Protein AF-A0AAV4BAR6-F1 (afdb_monomer)

Sequence (82 aa):
MVRVWYHDGSDSDPTQPHMLHPDQYLTLQDLNQEIGLEFFQKYAKFRRLFSEQECWVAFNRPEGDSHPIRRKYLQNLGVLVN

Structure (mmCIF, N/CA/C/O backbone):
data_AF-A0AAV4BAR6-F1
#
_entry.id   AF-A0AAV4BAR6-F1
#
loop_
_atom_site.group_PDB
_atom_site.id
_atom_site.type_symbol
_atom_site.label_atom_id
_atom_site.label_alt_id
_atom_site.label_comp_id
_atom_site.label_asym_id
_atom_site.label_entity_id
_atom_site.label_seq_id
_atom_site.pdbx_PDB_ins_code
_atom_site.Cartn_x
_atom_site.Cartn_y
_atom_site.Cartn_z
_atom_site.occupancy
_atom_site.B_iso_or_equiv
_atom_site.auth_seq_id
_atom_site.auth_comp_id
_atom_site.auth_asym_id
_atom_site.auth_atom_id
_atom_site.pdbx_PDB_model_num
ATOM 1 N N . MET A 1 1 ? -8.715 -13.596 -0.604 1.00 62.72 1 MET A N 1
ATOM 2 C CA . MET A 1 1 ? -9.651 -12.519 -0.140 1.00 62.72 1 MET A CA 1
ATOM 3 C C . MET A 1 1 ? -8.823 -11.387 0.468 1.00 62.72 1 MET A C 1
ATOM 5 O O . MET A 1 1 ? -8.007 -11.674 1.334 1.00 62.72 1 MET A O 1
ATOM 9 N N . VAL A 1 2 ? -8.958 -10.141 -0.008 1.00 73.00 2 VAL A N 1
ATOM 10 C CA . VAL A 1 2 ? -8.082 -9.015 0.399 1.00 73.00 2 VAL A CA 1
ATOM 11 C C . VAL A 1 2 ? -8.424 -8.547 1.816 1.00 73.00 2 VAL A C 1
ATOM 13 O O . VAL A 1 2 ? -9.596 -8.325 2.112 1.00 73.00 2 VAL A O 1
ATOM 16 N N . ARG A 1 3 ? -7.408 -8.390 2.673 1.00 79.31 3 ARG A N 1
ATOM 17 C CA . ARG A 1 3 ? -7.521 -7.872 4.045 1.00 79.31 3 ARG A CA 1
ATOM 18 C C . ARG A 1 3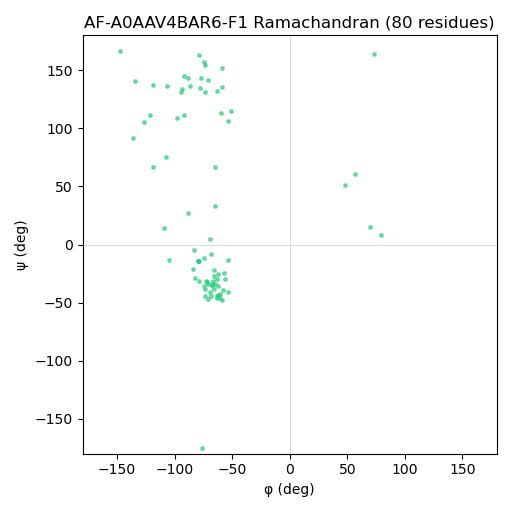 ? -6.691 -6.596 4.179 1.00 79.31 3 ARG A C 1
ATOM 20 O O . ARG A 1 3 ? -5.582 -6.549 3.658 1.00 79.31 3 ARG A O 1
ATOM 27 N N . VAL A 1 4 ? -7.243 -5.585 4.846 1.00 84.69 4 VAL A N 1
ATOM 28 C CA . VAL A 1 4 ? -6.610 -4.277 5.083 1.00 84.69 4 VAL A CA 1
ATOM 29 C C . VAL A 1 4 ? -6.830 -3.905 6.548 1.00 84.69 4 VAL A C 1
ATOM 31 O O . VAL A 1 4 ? -7.903 -4.179 7.084 1.00 84.69 4 VAL A O 1
ATOM 34 N N . TRP A 1 5 ? -5.825 -3.323 7.194 1.00 91.00 5 TRP A N 1
ATOM 35 C CA . TRP A 1 5 ? -5.849 -2.935 8.607 1.00 91.00 5 TRP A CA 1
ATOM 36 C C . TRP A 1 5 ? -5.003 -1.679 8.842 1.00 91.00 5 TRP A C 1
ATOM 38 O O . TRP A 1 5 ? -4.232 -1.270 7.971 1.00 91.00 5 TRP A O 1
ATOM 48 N N . TYR A 1 6 ? -5.154 -1.069 10.018 1.00 88.06 6 TYR A N 1
ATOM 49 C CA . TYR A 1 6 ? -4.327 0.058 10.452 1.00 88.06 6 TYR A CA 1
ATOM 50 C C . TYR A 1 6 ? -2.953 -0.409 10.950 1.00 88.06 6 TYR A C 1
ATOM 52 O O . TYR A 1 6 ? -2.865 -1.353 11.735 1.00 88.06 6 TYR A O 1
ATOM 60 N N . HIS A 1 7 ? -1.902 0.281 10.505 1.00 90.94 7 HIS A N 1
ATOM 61 C CA . HIS A 1 7 ? -0.519 0.036 10.916 1.00 90.94 7 HIS A CA 1
ATOM 62 C C . HIS A 1 7 ? -0.281 0.478 12.373 1.00 90.94 7 HIS A C 1
ATOM 64 O O . HIS A 1 7 ? -0.781 1.528 12.778 1.00 90.94 7 HIS A O 1
ATOM 70 N N . ASP A 1 8 ? 0.510 -0.275 13.141 1.00 92.00 8 ASP A N 1
ATOM 71 C CA . ASP A 1 8 ? 0.811 0.017 14.556 1.00 92.00 8 ASP A CA 1
ATOM 72 C C . ASP A 1 8 ? 1.793 1.181 14.790 1.00 92.00 8 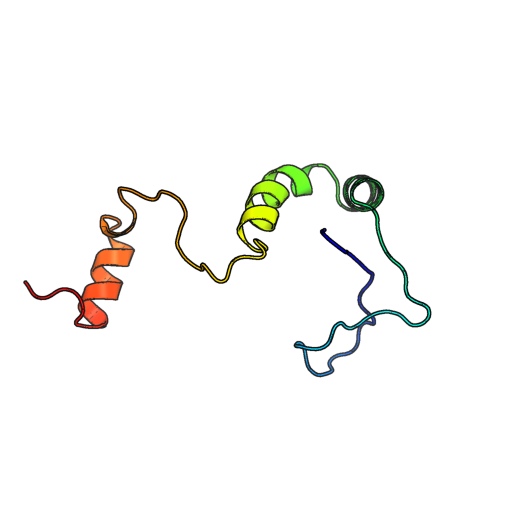ASP A C 1
ATOM 74 O O . ASP A 1 8 ? 1.935 1.677 15.906 1.00 92.00 8 ASP A O 1
ATOM 78 N N . GLY A 1 9 ? 2.446 1.641 13.723 1.00 91.06 9 GLY A N 1
ATOM 79 C CA . GLY A 1 9 ? 3.391 2.761 13.737 1.00 91.06 9 GLY A CA 1
ATOM 80 C C . GLY A 1 9 ? 4.785 2.393 14.244 1.00 91.06 9 GLY A C 1
ATOM 81 O O . GLY A 1 9 ? 5.598 3.288 14.455 1.00 91.06 9 GLY A O 1
ATOM 82 N N . SER A 1 10 ? 5.068 1.107 14.456 1.00 89.25 10 SER A N 1
ATOM 83 C CA 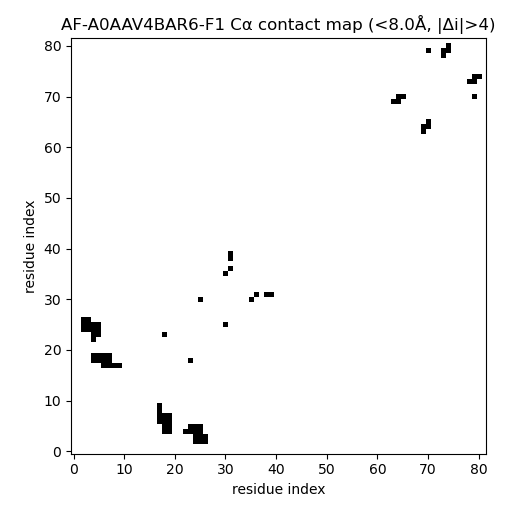. SER A 1 10 ? 6.388 0.650 14.875 1.00 89.25 10 SER A CA 1
ATOM 84 C C . SER A 1 10 ? 7.381 0.632 13.711 1.00 89.25 10 SER A C 1
ATOM 86 O O . SER A 1 10 ? 7.050 0.230 12.600 1.00 89.25 10 SER A O 1
ATOM 88 N N . ASP A 1 11 ? 8.632 0.984 14.006 1.00 91.69 11 ASP A N 1
ATOM 89 C CA . ASP A 1 11 ? 9.774 0.841 13.088 1.00 91.69 11 ASP A CA 1
ATOM 90 C C . ASP A 1 11 ? 10.438 -0.548 13.214 1.00 91.69 11 ASP A C 1
ATOM 92 O O . ASP A 1 11 ? 11.648 -0.704 13.036 1.00 91.69 11 ASP A O 1
ATOM 96 N N . SER A 1 12 ? 9.666 -1.561 13.618 1.00 87.75 12 SER A N 1
ATOM 97 C CA . SER A 1 12 ? 10.157 -2.934 13.755 1.00 87.75 12 SER A CA 1
ATOM 98 C C . SER A 1 12 ? 10.302 -3.617 12.384 1.00 87.75 12 SER A C 1
ATOM 100 O O . SER A 1 12 ? 10.190 -2.967 11.348 1.00 87.75 12 SER A O 1
ATOM 102 N N . ASP A 1 13 ? 10.641 -4.908 12.359 1.00 88.50 13 ASP A N 1
ATOM 103 C CA . ASP A 1 13 ? 10.878 -5.652 11.115 1.00 88.50 13 ASP A CA 1
ATOM 104 C C . ASP A 1 13 ? 9.714 -5.477 10.111 1.00 88.50 13 ASP A C 1
ATOM 106 O O . ASP A 1 13 ? 8.628 -5.991 10.376 1.00 88.50 13 ASP A O 1
ATOM 110 N N . PRO A 1 14 ? 9.941 -4.839 8.941 1.00 84.75 14 PRO A N 1
ATOM 111 C CA . PRO A 1 14 ? 8.889 -4.458 7.994 1.00 84.75 14 PRO A CA 1
ATOM 112 C C . PRO A 1 14 ? 8.210 -5.651 7.312 1.00 84.75 14 PRO A C 1
ATOM 114 O O . PRO A 1 14 ? 7.254 -5.473 6.555 1.00 84.75 14 PRO A O 1
ATOM 117 N N . THR A 1 15 ? 8.727 -6.868 7.508 1.00 84.19 15 THR A N 1
ATOM 118 C CA . THR A 1 15 ? 8.076 -8.095 7.036 1.00 84.19 15 THR A CA 1
ATOM 119 C C . THR A 1 15 ? 6.933 -8.542 7.947 1.00 84.19 15 THR A C 1
ATOM 121 O O . THR A 1 15 ? 6.124 -9.381 7.542 1.00 84.19 15 THR A O 1
ATOM 124 N N . GLN A 1 16 ? 6.842 -7.984 9.159 1.00 86.62 16 GLN A N 1
ATOM 125 C CA . GLN A 1 16 ? 5.770 -8.282 10.096 1.00 86.62 16 GLN A CA 1
ATOM 126 C C . GLN A 1 16 ? 4.455 -7.606 9.677 1.00 86.62 16 GLN A C 1
ATOM 128 O O . GLN A 1 16 ? 4.454 -6.608 8.961 1.00 86.62 16 GLN A O 1
ATOM 133 N N . PRO A 1 17 ? 3.295 -8.116 10.121 1.00 88.19 17 PRO A N 1
ATOM 134 C CA . PRO A 1 17 ? 2.005 -7.524 9.766 1.00 88.19 17 PRO A CA 1
ATOM 135 C C . PRO A 1 17 ? 1.750 -6.113 10.326 1.00 88.19 17 PRO A C 1
ATOM 137 O O . PRO A 1 17 ? 0.904 -5.410 9.778 1.00 88.19 17 PRO A O 1
ATOM 140 N N . HIS A 1 18 ? 2.433 -5.706 11.406 1.00 91.94 18 HIS A N 1
ATOM 141 C CA . HIS A 1 18 ? 2.271 -4.398 12.070 1.00 91.94 18 HIS A CA 1
ATOM 142 C C . HIS A 1 18 ? 0.806 -4.018 12.346 1.00 91.94 18 HIS A C 1
ATOM 144 O O . HIS A 1 18 ? 0.330 -2.954 11.951 1.00 91.94 18 HIS A O 1
ATOM 150 N N . MET A 1 19 ? 0.054 -4.924 12.969 1.00 90.81 19 MET A N 1
ATOM 151 C CA . MET A 1 19 ? -1.367 -4.726 13.268 1.00 90.81 19 MET A CA 1
ATOM 152 C C . MET A 1 19 ? -1.535 -4.040 14.623 1.00 90.81 19 MET A C 1
ATOM 154 O O . MET A 1 19 ? -0.816 -4.348 15.570 1.00 90.81 19 MET A O 1
ATOM 158 N N . LEU A 1 20 ? -2.527 -3.154 14.742 1.00 89.56 20 LEU A N 1
ATOM 159 C CA . LEU A 1 20 ? -2.960 -2.664 16.052 1.00 89.56 20 LEU A CA 1
ATOM 160 C C . LEU A 1 20 ? -3.433 -3.817 16.948 1.00 89.56 20 LEU A C 1
ATOM 162 O O . LEU A 1 20 ? -3.980 -4.806 16.466 1.00 89.56 20 LEU A O 1
ATOM 166 N N . HIS A 1 21 ? -3.296 -3.641 18.262 1.00 87.81 21 HIS A N 1
ATOM 167 C CA . HIS A 1 21 ? -3.874 -4.539 19.257 1.00 87.81 21 HIS A CA 1
ATOM 168 C C . HIS A 1 21 ? -4.821 -3.758 20.181 1.00 87.81 21 HIS A C 1
ATOM 170 O O . HIS A 1 21 ? -4.352 -2.933 20.970 1.00 87.81 21 HIS A O 1
ATOM 176 N N . PRO A 1 22 ? -6.146 -3.998 20.110 1.00 91.69 22 PRO A N 1
ATOM 177 C CA . PRO A 1 22 ? -6.833 -5.024 19.309 1.00 91.69 22 PRO A CA 1
ATOM 178 C C . PRO A 1 22 ? -6.874 -4.724 17.798 1.00 91.69 22 PRO A C 1
ATOM 180 O O . PRO A 1 22 ? -6.857 -3.561 17.395 1.00 91.69 22 PRO A O 1
ATOM 183 N N . ASP A 1 23 ? -6.977 -5.780 16.984 1.00 91.25 23 ASP A N 1
ATOM 184 C CA . ASP A 1 23 ? -6.998 -5.699 15.519 1.00 91.25 23 ASP A CA 1
ATOM 185 C C . ASP A 1 23 ? -8.156 -4.831 14.997 1.00 91.25 23 ASP A C 1
ATOM 187 O O . ASP A 1 23 ? -9.310 -4.987 15.406 1.00 91.25 23 ASP A O 1
ATOM 191 N N . GLN A 1 24 ? -7.864 -3.966 14.022 1.00 89.56 24 GLN A N 1
ATOM 192 C CA . GLN A 1 24 ? -8.854 -3.119 13.350 1.00 89.56 24 GLN A CA 1
ATOM 193 C C . GLN A 1 24 ? -8.779 -3.307 11.834 1.00 89.56 24 GLN A C 1
ATOM 195 O O . G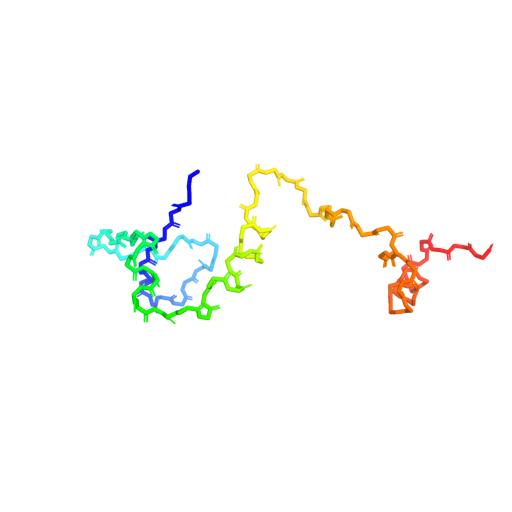LN A 1 24 ? -7.858 -2.815 11.179 1.00 89.56 24 GLN A O 1
ATOM 200 N N . TYR A 1 25 ? -9.757 -4.026 11.282 1.00 89.75 25 TYR A N 1
ATOM 201 C CA . TYR A 1 25 ? -9.863 -4.280 9.846 1.00 89.75 25 TYR A CA 1
ATOM 202 C C . TYR A 1 25 ? -10.725 -3.227 9.152 1.00 89.75 25 TYR A C 1
ATOM 204 O O . TYR A 1 25 ? -11.738 -2.786 9.688 1.00 89.75 25 TYR A O 1
ATOM 212 N N . LEU A 1 26 ? -10.346 -2.895 7.921 1.00 83.94 26 LEU A N 1
ATOM 213 C CA . LEU A 1 26 ? -1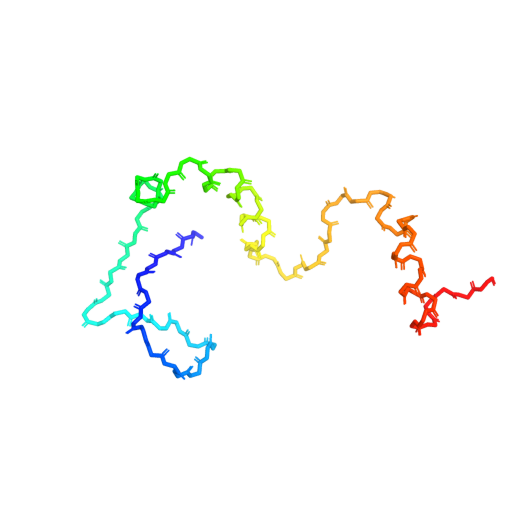1.080 -1.998 7.036 1.00 83.94 26 LEU A CA 1
ATOM 214 C C . LEU A 1 26 ? -11.750 -2.797 5.922 1.00 83.94 26 LEU A C 1
ATOM 216 O O . LEU A 1 26 ? -11.132 -3.670 5.299 1.00 83.94 26 LEU A O 1
ATOM 220 N N . THR A 1 27 ? -13.004 -2.471 5.621 1.00 85.31 27 THR A N 1
ATOM 221 C CA . THR A 1 27 ? -13.644 -2.957 4.399 1.00 85.31 27 THR A CA 1
ATOM 222 C C . THR A 1 27 ? -13.174 -2.141 3.194 1.00 85.31 27 THR A C 1
ATOM 224 O O . 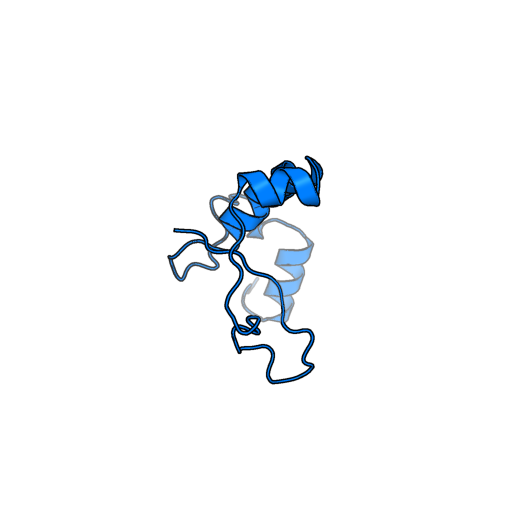THR A 1 27 ? -12.662 -1.030 3.318 1.00 85.31 27 THR A O 1
ATOM 227 N N . LEU A 1 28 ? -13.382 -2.666 1.982 1.00 77.50 28 LEU A N 1
ATOM 228 C CA . LEU A 1 28 ? -13.115 -1.896 0.760 1.00 77.50 28 LEU A CA 1
ATOM 229 C C . LEU A 1 28 ? -13.998 -0.643 0.654 1.00 77.50 28 LEU A C 1
ATOM 231 O O . LEU A 1 28 ? -13.613 0.314 -0.013 1.00 77.50 28 LEU A O 1
ATOM 235 N N . GLN A 1 29 ? -15.172 -0.653 1.292 1.00 79.81 29 GLN A N 1
ATOM 236 C CA . GLN A 1 29 ? -16.059 0.502 1.343 1.00 79.81 29 GLN A CA 1
ATOM 237 C C . GLN A 1 29 ? -15.477 1.591 2.246 1.00 79.81 29 GLN A C 1
ATOM 239 O O . GLN A 1 29 ? -15.401 2.735 1.804 1.00 79.81 29 GLN A O 1
ATOM 244 N N . ASP A 1 30 ? -14.998 1.225 3.438 1.00 82.44 30 ASP A N 1
ATOM 245 C CA . ASP A 1 30 ? -14.339 2.152 4.370 1.00 82.44 30 ASP A CA 1
ATOM 246 C C . ASP A 1 30 ? -13.086 2.744 3.726 1.00 82.44 30 ASP A C 1
ATOM 248 O O . ASP A 1 30 ? -12.905 3.956 3.679 1.00 82.44 30 ASP A O 1
ATOM 252 N N . LEU A 1 31 ? -12.277 1.892 3.092 1.00 76.81 31 LEU A N 1
ATOM 253 C CA . LEU A 1 31 ? -11.086 2.308 2.360 1.00 76.81 31 LEU A CA 1
ATOM 254 C C . LEU A 1 31 ? -11.403 3.318 1.243 1.00 76.81 31 LEU A C 1
ATOM 256 O O . LEU A 1 31 ? -10.653 4.260 1.007 1.00 76.81 31 LEU A O 1
ATOM 260 N N . ASN A 1 32 ? -12.519 3.139 0.538 1.00 76.50 32 ASN A N 1
ATOM 261 C CA . ASN A 1 32 ? -12.927 4.059 -0.520 1.00 76.50 32 ASN A CA 1
ATOM 262 C C . ASN A 1 32 ? -13.438 5.403 0.029 1.00 76.50 32 ASN A C 1
ATOM 264 O O . ASN A 1 32 ? -13.278 6.424 -0.637 1.00 76.50 32 ASN A O 1
ATOM 268 N N . GLN A 1 33 ? -14.047 5.403 1.217 1.00 79.44 33 GLN A N 1
ATOM 269 C CA . GLN A 1 33 ? -14.506 6.618 1.897 1.00 79.44 33 GLN A CA 1
ATOM 270 C C . GLN A 1 33 ? -13.328 7.423 2.466 1.00 79.44 33 GLN A C 1
ATOM 272 O O . GLN A 1 33 ? -13.277 8.632 2.264 1.00 79.44 33 GLN A O 1
ATOM 277 N N . GLU A 1 34 ? -12.362 6.755 3.101 1.00 72.94 34 GLU A N 1
ATOM 278 C CA . GLU A 1 34 ? -11.235 7.401 3.793 1.00 72.94 34 GLU A CA 1
ATOM 279 C C . GLU A 1 34 ? -10.182 7.988 2.836 1.00 72.94 34 GLU A C 1
ATOM 281 O O . GLU A 1 34 ? -9.639 9.061 3.090 1.00 72.94 34 GLU A O 1
ATOM 286 N N . ILE A 1 35 ? -9.877 7.311 1.719 1.00 71.25 35 ILE A N 1
ATOM 287 C CA . ILE A 1 35 ? -8.768 7.710 0.824 1.00 71.25 35 ILE A CA 1
ATOM 288 C C . ILE A 1 35 ? -9.253 8.385 -0.475 1.00 71.25 35 ILE A C 1
ATOM 290 O O . ILE A 1 35 ? -8.465 8.991 -1.205 1.00 71.25 35 ILE A O 1
ATOM 294 N N . GLY A 1 36 ? -10.549 8.295 -0.786 1.00 59.25 36 GLY A N 1
ATOM 295 C CA . GLY A 1 36 ? -11.145 8.858 -1.997 1.00 59.25 36 GLY A CA 1
ATOM 296 C C . GLY A 1 36 ? -10.817 8.101 -3.298 1.00 59.25 36 GLY A C 1
ATOM 297 O O . GLY A 1 36 ? -9.889 7.294 -3.393 1.00 59.25 36 GLY A O 1
ATOM 298 N N . LEU A 1 37 ? -11.608 8.386 -4.343 1.00 51.09 37 LEU A N 1
ATOM 299 C CA . LEU A 1 37 ? -11.677 7.696 -5.651 1.00 51.09 37 LEU A CA 1
ATOM 300 C C . LEU A 1 37 ? -10.346 7.545 -6.425 1.00 51.09 37 LEU A C 1
ATOM 302 O O . LEU A 1 37 ? -10.259 6.735 -7.351 1.00 51.09 37 LEU A O 1
ATOM 306 N N . GLU A 1 38 ? -9.292 8.256 -6.029 1.00 56.72 38 GLU A N 1
ATOM 307 C CA . GLU A 1 38 ? -7.909 8.049 -6.489 1.00 56.72 38 GLU A CA 1
ATOM 308 C C . GLU A 1 38 ? -7.419 6.613 -6.239 1.00 56.72 38 GLU A C 1
ATOM 310 O O . GLU A 1 38 ? -6.612 6.071 -7.009 1.00 56.72 38 GLU A O 1
ATOM 315 N N . PHE A 1 39 ? -7.937 5.955 -5.194 1.00 58.16 39 PHE A N 1
ATOM 316 C CA . PHE A 1 39 ? -7.617 4.563 -4.922 1.00 58.16 39 PHE A CA 1
ATOM 317 C C . PHE A 1 39 ? -8.123 3.644 -6.029 1.00 58.16 39 PHE A C 1
ATOM 319 O O . PHE A 1 39 ? -7.406 2.720 -6.360 1.00 58.16 39 PHE A O 1
ATOM 326 N N . PHE A 1 40 ? -9.258 3.891 -6.696 1.00 51.09 40 PHE A N 1
ATOM 327 C CA . PHE A 1 40 ? -9.780 2.966 -7.718 1.00 51.09 40 PHE A CA 1
ATOM 328 C C . PHE A 1 40 ? -8.902 2.884 -8.982 1.00 51.09 40 PHE A C 1
ATOM 330 O O . PHE A 1 40 ? -8.697 1.794 -9.525 1.00 51.09 40 PHE A O 1
ATOM 337 N N . GLN A 1 41 ? -8.293 3.997 -9.412 1.00 53.38 41 GLN A N 1
ATOM 338 C CA . GLN A 1 41 ? -7.293 3.975 -10.494 1.00 53.38 41 GLN A CA 1
ATOM 339 C C . GLN A 1 41 ? -6.014 3.228 -10.079 1.00 53.38 41 GLN A C 1
ATOM 341 O O . GLN A 1 41 ? -5.364 2.572 -10.899 1.00 53.38 41 GLN A O 1
ATOM 346 N N . LYS A 1 42 ? -5.663 3.279 -8.788 1.00 53.94 42 LYS A N 1
ATOM 347 C CA . LYS A 1 42 ? -4.556 2.513 -8.198 1.00 53.94 42 LYS A CA 1
ATOM 348 C C . LYS A 1 42 ? -4.964 1.085 -7.819 1.00 53.94 42 LYS A C 1
ATOM 350 O O . LYS A 1 42 ? -4.104 0.221 -7.791 1.00 53.94 42 LYS A O 1
ATOM 355 N N . TYR A 1 43 ? -6.246 0.785 -7.642 1.00 54.06 43 TYR A N 1
ATOM 356 C CA . TYR A 1 43 ? -6.796 -0.497 -7.200 1.00 54.06 43 TYR A CA 1
ATOM 357 C C . TYR A 1 43 ? -6.655 -1.556 -8.290 1.00 54.06 43 TYR A C 1
ATOM 359 O O . TYR A 1 43 ? -6.340 -2.705 -7.998 1.00 54.06 43 TYR A O 1
ATOM 367 N N . ALA A 1 44 ? -6.766 -1.166 -9.565 1.00 51.75 44 ALA A N 1
ATOM 368 C CA . ALA A 1 44 ? -6.385 -2.029 -10.683 1.00 51.75 44 ALA A CA 1
ATOM 369 C C . ALA A 1 44 ? -4.884 -2.392 -10.655 1.00 51.75 44 ALA A C 1
ATOM 371 O O . ALA A 1 44 ? -4.515 -3.519 -10.981 1.00 51.75 44 ALA A O 1
ATOM 372 N N . LYS A 1 45 ? -4.011 -1.466 -10.223 1.00 52.00 45 LYS A N 1
ATOM 373 C CA . LYS A 1 45 ? -2.577 -1.732 -9.997 1.00 52.00 45 LYS A CA 1
ATOM 374 C C . LYS A 1 45 ? -2.346 -2.552 -8.720 1.00 52.00 45 LYS A C 1
ATOM 376 O O . LYS A 1 45 ? -1.500 -3.432 -8.729 1.00 52.00 45 LYS A O 1
ATOM 381 N N . PHE A 1 46 ? -3.132 -2.326 -7.670 1.00 49.59 46 PHE A N 1
ATOM 382 C CA . PHE A 1 46 ? -3.059 -3.022 -6.384 1.00 49.59 46 PHE A CA 1
ATOM 383 C C . PHE A 1 46 ? -3.494 -4.489 -6.505 1.00 49.59 46 PHE A C 1
ATOM 385 O O . PHE A 1 46 ? -2.782 -5.379 -6.057 1.00 49.59 46 PHE A O 1
ATOM 392 N N . ARG A 1 47 ? -4.592 -4.768 -7.225 1.00 48.53 47 ARG A N 1
ATOM 393 C CA . ARG A 1 47 ? -5.008 -6.136 -7.584 1.00 48.53 47 ARG A CA 1
ATOM 394 C C . ARG A 1 47 ? -4.025 -6.837 -8.526 1.00 48.53 47 ARG A C 1
ATOM 396 O O . ARG A 1 47 ? -3.937 -8.055 -8.489 1.00 48.53 47 ARG A O 1
ATOM 403 N N . ARG A 1 48 ? -3.271 -6.090 -9.346 1.00 48.19 48 ARG A N 1
ATOM 404 C CA . ARG A 1 48 ? -2.138 -6.638 -10.120 1.00 48.19 48 ARG A CA 1
ATOM 405 C C . ARG A 1 48 ? -0.927 -6.972 -9.246 1.00 48.19 48 ARG A C 1
ATOM 407 O O . ARG A 1 48 ? -0.197 -7.888 -9.594 1.00 48.19 48 ARG A O 1
ATOM 414 N N . LEU A 1 49 ? -0.698 -6.219 -8.169 1.00 44.66 49 LEU A N 1
ATOM 415 C CA . LEU A 1 49 ? 0.447 -6.400 -7.273 1.00 44.66 49 LEU A CA 1
ATOM 416 C C . LEU A 1 49 ? 0.245 -7.575 -6.300 1.00 44.66 49 LEU A C 1
ATOM 418 O O . LEU A 1 49 ? 1.210 -8.238 -5.948 1.00 44.66 49 LEU A O 1
ATOM 422 N N . PHE A 1 50 ? -1.004 -7.849 -5.908 1.00 42.12 50 PHE A N 1
ATOM 423 C CA . PHE A 1 50 ? -1.374 -8.917 -4.973 1.00 42.12 50 PHE A CA 1
ATOM 424 C C . PHE A 1 50 ? -2.312 -9.945 -5.625 1.00 42.12 50 PHE A C 1
ATOM 426 O O . PHE A 1 50 ? -3.484 -10.064 -5.266 1.00 42.12 50 PHE A O 1
ATOM 433 N N . SER A 1 51 ? -1.792 -10.678 -6.609 1.00 42.66 51 SER A N 1
ATOM 434 C CA . SER A 1 51 ? -2.368 -11.957 -7.040 1.00 42.66 51 SER A CA 1
ATOM 435 C C . SER A 1 51 ? -1.784 -13.071 -6.167 1.00 42.66 51 SER A C 1
ATOM 437 O O . SER A 1 51 ? -0.582 -13.082 -5.927 1.00 42.66 51 SER A O 1
ATOM 439 N N . GLU A 1 52 ? -2.614 -14.012 -5.710 1.00 43.53 52 GLU A N 1
ATOM 440 C CA . GLU A 1 52 ? -2.217 -15.183 -4.899 1.00 43.53 52 GLU A CA 1
ATOM 441 C C . GLU A 1 52 ? -1.386 -16.220 -5.700 1.00 43.53 52 GLU A C 1
ATOM 443 O O . GLU A 1 52 ? -1.045 -17.281 -5.186 1.00 43.53 52 GLU A O 1
ATOM 448 N N . GLN A 1 53 ? -1.044 -15.928 -6.961 1.00 43.47 53 GLN A N 1
ATOM 449 C CA . GLN A 1 53 ? -0.073 -16.694 -7.740 1.00 43.47 53 GLN A CA 1
ATOM 450 C C . GLN A 1 53 ? 1.313 -16.053 -7.626 1.00 43.47 53 GLN A C 1
ATOM 452 O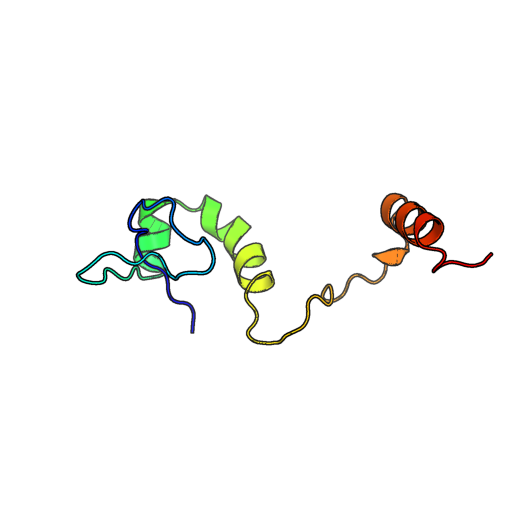 O . GLN A 1 53 ? 1.459 -14.854 -7.871 1.00 43.47 53 GLN A O 1
ATOM 457 N N . GLU A 1 54 ? 2.336 -16.864 -7.328 1.00 50.00 54 GLU A N 1
ATOM 458 C CA . GLU A 1 54 ? 3.758 -16.511 -7.435 1.00 50.00 54 GLU A CA 1
ATOM 459 C C . GLU A 1 54 ? 4.143 -16.259 -8.901 1.00 50.00 54 GLU A C 1
ATOM 461 O O . GLU A 1 54 ? 4.874 -17.012 -9.537 1.00 50.00 54 GLU A O 1
ATOM 466 N N . CYS A 1 55 ? 3.608 -15.206 -9.499 1.00 44.12 55 CYS A N 1
ATOM 467 C CA . CYS A 1 55 ? 3.989 -14.798 -10.831 1.00 44.12 55 CYS A CA 1
ATOM 468 C C . CYS A 1 55 ? 4.166 -13.284 -10.851 1.00 44.12 55 CYS A C 1
ATOM 470 O O . CYS A 1 55 ? 3.272 -12.522 -11.209 1.00 44.12 55 CYS A O 1
ATOM 472 N N . TRP A 1 56 ? 5.400 -12.847 -10.604 1.00 42.88 56 TRP A N 1
ATOM 473 C CA . TRP A 1 56 ? 5.933 -11.593 -11.150 1.00 42.88 56 TRP A CA 1
ATOM 474 C C . TRP A 1 56 ? 6.044 -11.646 -12.690 1.00 42.88 56 TRP A C 1
ATOM 476 O O . TRP A 1 56 ? 6.960 -11.083 -13.286 1.00 42.88 56 TRP A O 1
ATOM 486 N N . VAL A 1 57 ? 5.134 -12.345 -13.370 1.00 49.25 57 VAL A N 1
ATOM 487 C CA . VAL A 1 57 ? 5.097 -12.401 -14.825 1.00 49.25 57 VAL A CA 1
ATOM 488 C C . VAL A 1 57 ? 4.172 -11.280 -15.262 1.00 49.25 57 VAL A C 1
ATOM 490 O O . VAL A 1 57 ? 2.973 -11.302 -14.987 1.00 49.25 57 VAL A O 1
ATOM 493 N N . ALA A 1 58 ? 4.742 -10.258 -15.901 1.00 45.94 58 ALA A N 1
ATOM 494 C CA . ALA A 1 58 ? 3.977 -9.149 -16.453 1.00 45.94 58 ALA A CA 1
ATOM 495 C C . ALA A 1 58 ? 2.876 -9.702 -17.371 1.00 45.94 58 ALA A C 1
ATOM 497 O O . ALA A 1 58 ? 3.155 -10.167 -18.474 1.00 45.94 58 ALA A O 1
ATOM 498 N N . PHE A 1 59 ? 1.626 -9.665 -16.900 1.00 47.22 59 PHE A N 1
ATOM 499 C CA . PHE A 1 59 ? 0.487 -10.166 -17.656 1.00 47.22 59 PHE A CA 1
ATOM 500 C C . PHE A 1 59 ? 0.378 -9.397 -18.975 1.00 47.22 59 PHE A C 1
ATOM 502 O O . PHE A 1 59 ? 0.096 -8.197 -18.983 1.00 47.22 59 PHE A O 1
ATOM 509 N N . ASN A 1 60 ? 0.606 -10.114 -20.076 1.00 49.12 60 ASN A N 1
ATOM 510 C CA . ASN A 1 60 ? 0.317 -9.686 -21.437 1.00 49.12 60 ASN A CA 1
ATOM 511 C C . ASN A 1 60 ? 0.988 -8.358 -21.846 1.00 49.12 60 ASN A C 1
ATOM 513 O O . ASN A 1 60 ? 0.318 -7.380 -22.183 1.00 49.12 60 ASN A O 1
ATOM 517 N N . ARG A 1 61 ? 2.328 -8.311 -21.819 1.00 58.53 61 ARG A N 1
ATOM 518 C CA . ARG A 1 61 ? 3.106 -7.198 -22.388 1.00 58.53 61 ARG A CA 1
ATOM 519 C C . ARG A 1 61 ? 3.807 -7.657 -23.684 1.00 58.53 61 ARG A C 1
ATOM 521 O O . ARG A 1 61 ? 5.014 -7.878 -23.643 1.00 58.53 61 ARG A O 1
ATOM 528 N N . PRO A 1 62 ? 3.090 -7.810 -24.819 1.00 59.16 62 PRO A N 1
ATOM 529 C CA . PRO A 1 62 ? 3.662 -8.338 -26.067 1.00 59.16 62 PRO A CA 1
ATOM 530 C C . PRO A 1 62 ? 4.867 -7.531 -26.585 1.00 59.16 62 PRO A C 1
ATOM 532 O O . PRO A 1 62 ? 5.736 -8.086 -27.242 1.00 59.16 62 PRO A O 1
ATOM 535 N N . GLU A 1 63 ? 4.973 -6.250 -26.216 1.00 60.41 63 GLU A N 1
ATOM 536 C CA . GLU A 1 63 ? 6.099 -5.364 -26.565 1.00 60.41 63 GLU A CA 1
ATOM 537 C C . GLU A 1 63 ? 7.004 -5.029 -25.362 1.00 60.41 63 GLU A C 1
ATOM 539 O O . GLU A 1 63 ? 7.793 -4.082 -25.380 1.00 60.41 63 GLU A O 1
ATOM 544 N N . GLY A 1 64 ? 6.876 -5.770 -24.260 1.00 64.50 64 GLY A N 1
ATOM 545 C CA . GLY A 1 64 ? 7.576 -5.477 -23.013 1.00 64.50 64 GLY A CA 1
ATOM 546 C C . GLY A 1 64 ? 9.084 -5.547 -23.110 1.00 64.50 64 GLY A C 1
ATOM 547 O O . GLY A 1 64 ? 9.776 -4.647 -22.628 1.00 64.50 64 GLY A O 1
ATOM 548 N N . ASP A 1 65 ? 9.566 -6.577 -23.791 1.00 66.12 65 ASP A N 1
ATOM 549 C CA . ASP A 1 65 ? 10.985 -6.761 -24.067 1.00 66.12 65 ASP A CA 1
ATOM 550 C C . ASP A 1 65 ? 11.476 -5.892 -25.236 1.00 66.12 65 ASP A C 1
ATOM 552 O O . ASP A 1 65 ? 12.674 -5.642 -25.364 1.00 66.12 65 ASP A O 1
ATOM 556 N N . SER A 1 66 ? 10.561 -5.322 -26.026 1.00 69.75 66 SER A N 1
ATOM 557 C CA . SER A 1 66 ? 10.871 -4.367 -27.096 1.00 69.75 66 SER A CA 1
ATOM 558 C C . SER A 1 66 ? 11.138 -2.947 -26.577 1.00 69.75 66 SER A C 1
ATOM 560 O O . SER A 1 66 ? 11.684 -2.119 -27.311 1.00 69.75 66 SER A O 1
ATOM 562 N N . HIS A 1 67 ? 10.800 -2.639 -25.318 1.00 75.50 67 HIS A N 1
ATOM 563 C CA . HIS A 1 67 ? 11.012 -1.309 -24.745 1.00 75.50 67 HIS A CA 1
ATOM 564 C C . HIS A 1 67 ? 12.519 -0.960 -24.679 1.00 75.50 67 HIS A C 1
ATOM 566 O O . HIS A 1 67 ? 13.305 -1.755 -24.153 1.00 75.50 67 HIS A O 1
ATOM 572 N N . PRO A 1 68 ? 12.966 0.236 -25.124 1.00 81.62 68 PRO A N 1
ATOM 573 C CA . PRO A 1 68 ? 14.392 0.588 -25.205 1.00 81.62 68 PRO A CA 1
ATOM 574 C C . PRO A 1 68 ? 15.172 0.391 -23.897 1.00 81.62 68 PRO A C 1
ATOM 576 O O . PRO A 1 68 ? 16.281 -0.138 -23.900 1.00 81.62 68 PRO A O 1
ATOM 579 N N . ILE A 1 69 ? 14.561 0.755 -22.766 1.00 79.69 69 ILE A N 1
ATOM 580 C CA . ILE A 1 69 ? 15.163 0.591 -21.432 1.00 79.69 69 ILE A CA 1
ATOM 581 C C . ILE A 1 69 ? 15.331 -0.893 -21.065 1.00 79.69 69 ILE A C 1
ATOM 583 O O . ILE A 1 69 ? 16.345 -1.271 -20.482 1.00 79.69 69 ILE A O 1
ATOM 587 N N . ARG A 1 70 ? 14.369 -1.746 -21.437 1.00 80.94 70 ARG A N 1
ATOM 588 C CA . ARG A 1 70 ? 14.408 -3.186 -21.155 1.00 80.94 70 ARG A CA 1
ATOM 589 C C . ARG A 1 70 ? 15.496 -3.873 -21.975 1.00 80.94 70 ARG A C 1
ATOM 591 O O . ARG A 1 70 ? 16.252 -4.658 -21.413 1.00 80.94 70 ARG A O 1
ATOM 598 N N . ARG A 1 71 ? 15.654 -3.495 -23.248 1.00 80.12 71 ARG A N 1
ATOM 599 C CA . ARG A 1 71 ? 16.763 -3.963 -24.097 1.00 80.12 71 ARG A CA 1
ATOM 600 C C . ARG A 1 71 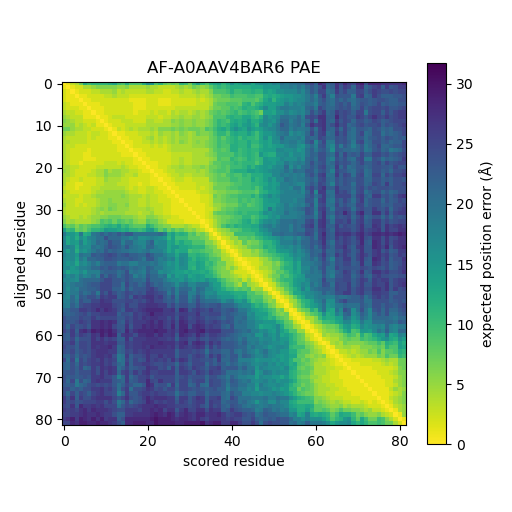? 18.126 -3.611 -23.504 1.00 80.12 71 ARG A C 1
ATOM 602 O O . ARG A 1 71 ? 18.965 -4.494 -23.366 1.00 80.12 71 ARG A O 1
ATOM 609 N N . LYS A 1 72 ? 18.314 -2.361 -23.066 1.00 83.38 72 LYS A N 1
ATOM 610 C CA . LYS A 1 72 ? 19.561 -1.916 -22.417 1.00 83.38 72 LYS A CA 1
ATOM 611 C C . LYS A 1 72 ? 19.857 -2.694 -21.129 1.00 83.38 72 LYS A C 1
ATOM 613 O O . LYS A 1 72 ? 20.990 -3.094 -20.892 1.00 83.38 72 LYS A O 1
ATOM 618 N N . TYR A 1 73 ? 18.839 -2.937 -20.306 1.00 81.38 73 TYR A N 1
ATOM 619 C CA . TYR A 1 73 ? 18.976 -3.732 -19.084 1.00 81.38 73 TYR A CA 1
ATOM 620 C C . TYR A 1 73 ? 19.370 -5.190 -19.374 1.00 81.38 73 TYR A C 1
ATOM 622 O O . TYR A 1 73 ? 20.276 -5.720 -18.739 1.00 81.38 73 TYR A O 1
ATOM 630 N N . LEU A 1 74 ? 18.735 -5.822 -20.363 1.00 81.06 74 LEU A N 1
ATOM 631 C CA . LEU A 1 74 ? 19.034 -7.200 -20.758 1.00 81.06 74 LEU A CA 1
ATOM 632 C C . LEU A 1 74 ? 20.424 -7.355 -21.398 1.00 81.06 74 LEU A C 1
ATOM 634 O O . LEU A 1 74 ? 21.078 -8.371 -21.171 1.00 81.06 74 LEU A O 1
ATOM 638 N N . GLN A 1 75 ? 20.896 -6.346 -22.140 1.00 83.81 75 GLN A N 1
ATOM 639 C CA . GLN A 1 75 ? 22.277 -6.275 -22.638 1.00 83.81 75 GLN A CA 1
ATOM 640 C C . GLN A 1 75 ? 23.285 -6.200 -21.486 1.00 83.81 75 GLN A C 1
ATOM 642 O O . GLN A 1 75 ? 24.250 -6.957 -21.466 1.00 83.81 75 GLN A O 1
ATOM 647 N N . ASN A 1 76 ? 23.033 -5.348 -20.488 1.00 84.50 76 ASN A N 1
ATOM 648 C CA . ASN A 1 76 ? 23.905 -5.229 -19.314 1.00 84.50 76 ASN A CA 1
ATOM 649 C C . ASN A 1 76 ? 23.981 -6.522 -18.489 1.00 84.50 76 ASN A C 1
ATOM 651 O O . ASN A 1 76 ? 24.992 -6.776 -17.845 1.00 84.50 76 ASN A O 1
ATOM 655 N N . LEU A 1 77 ? 22.918 -7.327 -18.498 1.00 84.38 77 LEU A N 1
ATOM 656 C CA . LEU A 1 77 ? 22.883 -8.628 -17.831 1.00 84.38 77 LEU A CA 1
ATOM 657 C C . LEU A 1 77 ? 23.491 -9.767 -18.665 1.00 84.38 77 LEU A C 1
ATOM 659 O O . LEU A 1 77 ? 23.557 -10.890 -18.177 1.00 84.38 77 LEU A O 1
ATOM 663 N N . GLY A 1 78 ? 23.891 -9.513 -19.916 1.00 80.38 78 GLY A N 1
ATOM 664 C CA . GLY A 1 78 ? 24.410 -10.542 -20.824 1.00 80.38 78 GLY A CA 1
ATOM 665 C C . GLY A 1 78 ? 23.360 -11.552 -21.303 1.00 80.38 78 GLY A C 1
ATOM 666 O O . GLY A 1 78 ? 23.717 -12.604 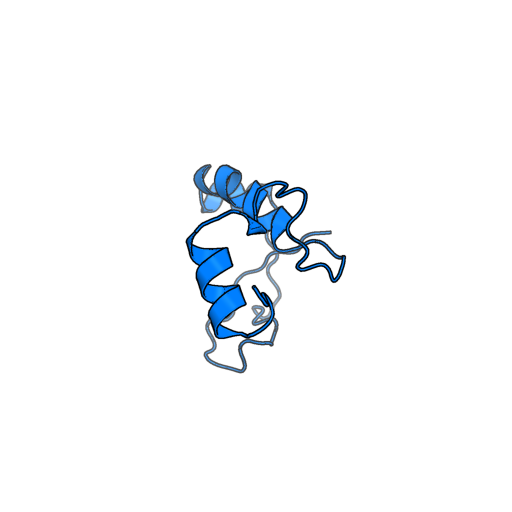-21.820 1.00 80.38 78 GLY A O 1
ATOM 667 N N . VAL A 1 79 ? 22.069 -11.252 -21.128 1.00 75.81 79 VAL A N 1
ATOM 668 C CA . VAL A 1 79 ? 20.955 -12.145 -21.502 1.00 75.81 79 VAL A CA 1
ATOM 669 C C . VAL A 1 79 ? 20.617 -12.027 -22.991 1.00 75.81 79 VAL A C 1
ATOM 671 O O . VAL A 1 79 ? 20.153 -12.986 -23.599 1.00 75.81 79 VAL A O 1
ATOM 674 N N . LEU A 1 80 ? 20.861 -10.859 -23.593 1.00 61.28 80 LEU A N 1
ATOM 675 C CA . LEU A 1 80 ? 20.773 -10.670 -25.041 1.00 61.28 80 LEU A CA 1
ATOM 676 C C . LEU A 1 80 ? 22.174 -10.774 -25.647 1.00 61.28 80 LEU A C 1
ATOM 678 O O . LEU A 1 80 ? 22.995 -9.877 -25.456 1.00 61.28 80 LEU A O 1
ATOM 682 N N . VAL A 1 81 ? 22.427 -11.863 -26.372 1.00 55.97 81 VAL A N 1
ATOM 683 C CA . VAL A 1 81 ? 23.601 -12.025 -27.241 1.00 55.97 81 VAL A CA 1
ATOM 684 C C . VAL A 1 81 ? 23.187 -11.592 -28.650 1.00 55.97 81 VAL A C 1
ATOM 686 O O . VAL A 1 81 ? 22.084 -11.933 -29.077 1.00 55.97 81 VAL A O 1
ATOM 689 N N . ASN A 1 82 ? 24.021 -10.782 -29.309 1.00 55.78 82 ASN A N 1
ATOM 690 C CA . ASN A 1 82 ? 23.771 -10.269 -30.665 1.00 55.78 82 ASN A CA 1
ATOM 691 C C . ASN A 1 82 ? 23.534 -11.379 -31.692 1.00 55.78 82 ASN A C 1
ATOM 693 O O . ASN A 1 82 ? 24.231 -12.415 -31.596 1.00 55.78 82 ASN A O 1
#

InterPro domains:
  IPR014710 RmlC-like jelly roll fold [G3DSA:2.60.120.10] (1-41)
  IPR014710 RmlC-like jelly roll fold [G3DSA:2.60.120.10] (42-79)

Radius of gyration: 18.8 Å; Cα contacts (8 Å, |Δi|>4): 40; chains: 1; bounding box: 40×26×50 Å

Foldseek 3Di:
DDWDWDACPDPPDPVDPRADVVGDTDDPVNVCVPPHPVVVVCVVVVCVVDDPDPDPPPPDPPCPCVDPVNVVVCVVVVNDDD

Mean predicted aligned error: 15.16 Å

Organism: NCBI:txid259542

Solvent-accessible surface area (backbone atoms only — not comparable to full-atom values): 5446 Å² total; per-residue (Å²): 134,96,83,48,64,52,71,56,81,71,90,61,70,82,88,54,87,50,62,35,89,77,78,52,77,52,52,76,66,54,51,45,66,78,70,33,76,70,49,60,74,45,41,64,54,48,55,65,73,64,51,98,59,101,58,98,60,75,82,85,53,94,57,53,70,71,35,70,69,46,42,53,53,35,44,76,69,64,73,56,74,134

Secondary structure (DSSP, 8-state):
---EE-B----S-TTS--B-SS--EE-HHHHHHHH-THHHHHHHHHHHH--SS-----TT-TTTTTSHHHHHHHHHTT----

pLDDT: mean 70.72, std 16.76, range [42.12, 92.0]